Protein AF-A0A1X2A668-F1 (afdb_monomer_lite)

Secondary structure (DSSP, 8-state):
-HHHHHHHHHHHHHHHHSGGGGSSS-----PEEESSSEEEEE-TTSPPPP-SS---S-TTS-EEEEE-SSSS--EEESPPP--TTS------

Organism: NCBI:txid767916

Foldseek 3Di:
DVVVVVVVVVVVVVVVVVVVVPPPPPPDPQDWDCDPHTKTKDAANDDDDDFQDDDDDDRHGMWIWDAAPDPTRHIDTDFQCQDVPRPSHPDD

Sequence (92 aa):
MRNKVMRVVAGALLSGGVAVAGVGLSAGTAQAICDPICHHQWCPGQPLPNSGEPIGWDRSVCHDWYYAPAPGLHVIEGVPAPGPGGTGFPLP

pLDDT: mean 71.53, std 15.46, range [44.34, 92.31]

Structure (mmCIF, N/CA/C/O backbone):
data_AF-A0A1X2A668-F1
#
_entry.id   AF-A0A1X2A668-F1
#
loop_
_atom_site.group_PDB
_atom_site.id
_atom_site.type_symbol
_atom_site.label_atom_id
_atom_site.label_alt_id
_atom_site.label_comp_id
_atom_site.label_asym_id
_atom_site.label_entity_id
_atom_site.label_seq_id
_atom_site.pdbx_PDB_ins_code
_atom_site.Cartn_x
_atom_site.Cartn_y
_atom_site.Cartn_z
_atom_site.occupancy
_atom_site.B_iso_or_equiv
_atom_site.auth_seq_id
_atom_site.auth_comp_id
_atom_site.auth_asym_id
_atom_site.auth_atom_id
_atom_site.pdbx_PDB_model_num
ATOM 1 N N . MET A 1 1 ? -29.079 3.621 52.136 1.00 52.88 1 MET A N 1
ATOM 2 C CA . MET A 1 1 ? -28.336 4.358 51.079 1.00 52.88 1 MET A CA 1
ATOM 3 C C . MET A 1 1 ? -27.248 3.542 50.357 1.00 52.88 1 MET A C 1
ATOM 5 O O . MET A 1 1 ? -26.969 3.862 49.209 1.00 52.88 1 MET A O 1
ATOM 9 N N . ARG A 1 2 ? -26.694 2.458 50.936 1.00 57.94 2 ARG A N 1
ATOM 10 C CA . ARG A 1 2 ? -25.597 1.643 50.355 1.00 57.94 2 ARG A CA 1
ATOM 11 C C . ARG A 1 2 ? -25.867 1.076 48.941 1.00 57.94 2 ARG A C 1
ATOM 13 O O . ARG A 1 2 ? -24.996 1.130 48.082 1.00 57.94 2 ARG A O 1
ATOM 20 N N . ASN A 1 3 ? -27.093 0.624 48.657 1.00 60.69 3 ASN A N 1
ATOM 21 C CA . ASN A 1 3 ? -27.428 -0.027 47.376 1.00 60.69 3 ASN A CA 1
ATOM 22 C C . ASN A 1 3 ? -27.624 0.942 46.197 1.00 60.69 3 ASN A C 1
ATOM 24 O O . ASN A 1 3 ? -27.633 0.500 45.054 1.00 60.69 3 ASN A O 1
ATOM 28 N N . LYS A 1 4 ? -27.819 2.247 46.441 1.00 61.81 4 LYS A N 1
ATOM 29 C CA . LYS A 1 4 ? -27.948 3.233 45.350 1.00 61.81 4 LYS A CA 1
ATOM 30 C C . LYS A 1 4 ? -26.576 3.641 44.814 1.00 61.81 4 LYS A C 1
ATOM 32 O O . LYS A 1 4 ? -26.401 3.716 43.606 1.00 61.81 4 LYS A O 1
ATOM 37 N N . VAL A 1 5 ? -25.598 3.786 45.709 1.00 67.12 5 VAL A N 1
ATOM 38 C CA . VAL A 1 5 ? -24.203 4.100 45.363 1.00 67.12 5 VAL A CA 1
ATOM 39 C C . VAL A 1 5 ? -23.568 2.968 44.548 1.00 67.12 5 VAL A C 1
ATOM 41 O O . VAL A 1 5 ? -22.984 3.232 43.506 1.00 67.12 5 VAL A O 1
ATOM 44 N N . MET A 1 6 ? -23.784 1.704 44.936 1.00 63.94 6 MET A N 1
ATOM 45 C CA . MET A 1 6 ? -23.291 0.541 44.176 1.00 63.94 6 MET A CA 1
ATOM 46 C C . MET A 1 6 ? -23.836 0.464 42.742 1.00 63.94 6 MET A C 1
ATOM 48 O O . MET A 1 6 ? -23.130 0.019 41.846 1.00 63.94 6 MET A O 1
ATOM 52 N N . ARG A 1 7 ? -25.070 0.926 42.500 1.00 66.94 7 ARG A N 1
ATOM 53 C CA . ARG A 1 7 ? -25.662 0.948 41.151 1.00 66.94 7 ARG A CA 1
ATOM 54 C C . ARG A 1 7 ? -25.070 2.045 40.271 1.00 66.94 7 ARG A C 1
ATOM 56 O O . ARG A 1 7 ? -24.869 1.814 39.086 1.00 66.94 7 ARG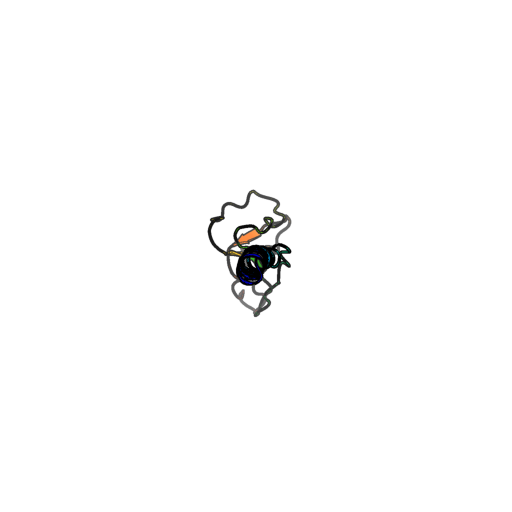 A O 1
ATOM 63 N N . VAL A 1 8 ? -24.768 3.208 40.849 1.00 71.50 8 VAL A N 1
ATOM 64 C CA . VAL A 1 8 ? -24.116 4.315 40.129 1.00 71.50 8 VAL A CA 1
ATOM 65 C C . VAL A 1 8 ? -22.672 3.954 39.784 1.00 71.50 8 VAL A C 1
ATOM 67 O O . VAL A 1 8 ? -22.249 4.166 38.653 1.00 71.50 8 VAL A O 1
ATOM 70 N N . VAL A 1 9 ? -21.942 3.336 40.716 1.00 68.56 9 VAL A N 1
ATOM 71 C CA . VAL A 1 9 ? -20.571 2.857 40.477 1.00 68.56 9 VAL A CA 1
ATOM 72 C C . VAL A 1 9 ? -20.550 1.741 39.428 1.00 68.56 9 VAL A C 1
ATOM 74 O O . VAL A 1 9 ? -19.741 1.795 38.508 1.00 68.56 9 VAL A O 1
ATOM 77 N N . ALA A 1 10 ? -21.476 0.779 39.497 1.00 64.00 10 ALA A N 1
ATOM 78 C CA . ALA A 1 10 ? -21.600 -0.266 38.479 1.00 64.00 10 ALA A CA 1
ATOM 79 C C . ALA A 1 10 ? -21.944 0.307 37.092 1.00 64.00 10 ALA A C 1
ATOM 81 O O . ALA A 1 10 ? -21.345 -0.101 36.102 1.00 64.00 10 ALA A O 1
ATOM 82 N N . GLY A 1 11 ? -22.852 1.287 37.016 1.00 61.22 11 GLY A N 1
ATOM 83 C CA . GLY A 1 11 ? -23.184 1.973 35.763 1.00 61.22 11 GLY A CA 1
ATOM 84 C C . GLY A 1 11 ? -22.006 2.759 35.179 1.00 61.22 11 GLY A C 1
ATOM 85 O O . GLY A 1 11 ? -21.769 2.702 33.977 1.00 61.22 11 GLY A O 1
ATOM 86 N N . ALA A 1 12 ? -21.224 3.435 36.024 1.00 60.53 12 ALA A N 1
ATOM 87 C CA . ALA A 1 12 ? -20.032 4.168 35.598 1.00 60.53 12 ALA A CA 1
ATOM 88 C C . ALA A 1 12 ? -18.908 3.237 35.104 1.00 60.53 12 ALA A C 1
ATOM 90 O O . ALA A 1 12 ? -18.260 3.542 34.105 1.00 60.53 12 ALA A O 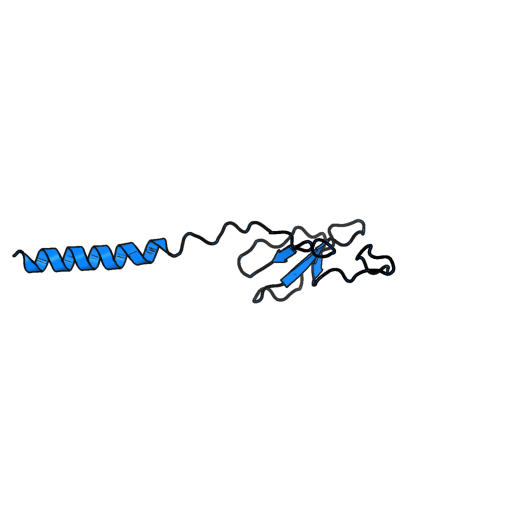1
ATOM 91 N N . LEU A 1 13 ? -18.708 2.084 35.753 1.00 59.59 13 LEU A N 1
ATOM 92 C CA . LEU A 1 13 ? -17.735 1.070 35.325 1.00 59.59 13 LEU A CA 1
ATOM 93 C C . LEU A 1 13 ? -18.128 0.423 33.987 1.00 59.59 13 LEU A C 1
ATOM 95 O O . LEU A 1 13 ? -17.269 0.222 33.131 1.00 59.59 13 LEU A O 1
ATOM 99 N N . LEU A 1 14 ? -19.420 0.147 33.781 1.00 58.88 14 LEU A N 1
ATOM 100 C CA . LEU A 1 14 ? -19.930 -0.414 32.525 1.00 58.88 14 LEU A CA 1
ATOM 101 C C . LEU A 1 14 ? -19.784 0.569 31.351 1.00 58.88 14 LEU A C 1
ATOM 103 O O . LEU A 1 14 ? -19.385 0.157 30.265 1.00 58.88 14 LEU A O 1
ATOM 107 N N . SER A 1 15 ? -20.025 1.865 31.571 1.00 55.84 15 SER A N 1
ATOM 108 C CA . SER A 1 15 ? -19.850 2.894 30.532 1.00 55.84 15 SER A CA 1
ATOM 109 C C . SER A 1 15 ? -18.384 3.282 30.288 1.00 55.84 15 SER A C 1
ATOM 111 O O . SER A 1 15 ? -18.048 3.717 29.190 1.00 55.84 15 SER A O 1
ATOM 113 N N . GLY A 1 16 ? -17.498 3.110 31.277 1.00 54.53 16 GLY A N 1
ATOM 114 C CA . GLY A 1 16 ? -16.057 3.351 31.129 1.00 54.53 16 GLY A CA 1
ATOM 115 C C . GLY A 1 16 ? -15.306 2.226 30.404 1.00 54.53 16 GLY A C 1
ATOM 116 O O . GLY A 1 16 ? -14.317 2.492 29.726 1.00 54.53 16 GLY A O 1
ATOM 117 N N . GLY A 1 17 ? -15.782 0.979 30.501 1.00 53.09 17 GLY A N 1
ATOM 118 C CA . GLY A 1 17 ? -15.122 -0.188 29.900 1.00 53.09 17 GLY A CA 1
ATOM 119 C C . GLY A 1 17 ? -15.263 -0.302 28.377 1.00 53.09 17 GLY A C 1
ATOM 120 O O . GLY A 1 17 ? -14.383 -0.852 27.722 1.00 53.09 17 GLY A O 1
ATOM 121 N N . VAL A 1 18 ? -16.333 0.243 27.789 1.00 53.88 18 VAL A N 1
ATOM 122 C CA . VAL A 1 18 ? -16.606 0.107 26.342 1.00 53.88 18 VAL A CA 1
ATOM 123 C C . VAL A 1 18 ? -15.809 1.111 25.495 1.00 53.88 18 VAL A C 1
ATOM 125 O O . VAL A 1 18 ? -15.525 0.846 24.330 1.00 53.88 18 VAL A O 1
ATOM 128 N N . ALA A 1 19 ? -15.368 2.233 26.070 1.00 52.75 19 ALA A N 1
ATOM 129 C CA . ALA A 1 19 ? -14.653 3.273 25.324 1.00 52.75 19 ALA A CA 1
ATOM 130 C C . ALA A 1 19 ? -13.193 2.911 24.977 1.00 52.75 19 ALA A C 1
ATOM 132 O O . ALA A 1 19 ? -12.613 3.506 24.072 1.00 52.75 19 ALA A O 1
ATOM 133 N N . VAL A 1 20 ? -12.591 1.929 25.658 1.00 51.47 20 VAL A N 1
ATOM 134 C CA . VAL A 1 20 ? -11.167 1.581 25.470 1.00 51.47 20 VAL A CA 1
ATOM 135 C C . VAL A 1 20 ? -10.961 0.512 24.386 1.00 51.47 20 VAL A C 1
ATOM 137 O O . VAL A 1 20 ? -9.855 0.354 23.880 1.00 51.47 20 VAL A O 1
ATOM 140 N N . ALA A 1 21 ? -12.019 -0.169 23.937 1.00 53.34 21 ALA A N 1
ATOM 141 C CA . ALA A 1 21 ? -11.911 -1.179 22.879 1.00 53.34 21 ALA A CA 1
ATOM 142 C C . ALA A 1 21 ? -11.790 -0.589 21.454 1.00 53.34 21 ALA A C 1
ATOM 144 O O . ALA A 1 21 ? -11.545 -1.331 20.508 1.00 53.34 21 ALA A O 1
ATOM 145 N N . GLY A 1 22 ? -11.946 0.731 21.285 1.00 51.59 22 GLY A N 1
ATOM 146 C CA . GLY A 1 22 ? -11.923 1.392 19.972 1.00 51.59 22 GLY A CA 1
ATOM 147 C C . GLY A 1 22 ? -10.607 2.080 19.588 1.00 51.59 22 GLY A C 1
ATOM 148 O O . GLY A 1 22 ? -10.496 2.565 18.467 1.00 51.59 22 GLY A O 1
ATOM 149 N N . VAL A 1 23 ? -9.610 2.144 20.479 1.00 54.19 23 VAL A N 1
ATOM 150 C CA . VAL A 1 23 ? -8.390 2.970 20.290 1.00 54.19 23 VAL A CA 1
ATOM 151 C C . VAL A 1 23 ? -7.150 2.105 20.007 1.00 54.19 23 VAL A C 1
ATOM 153 O O . VAL A 1 23 ? -6.053 2.397 20.468 1.00 54.19 23 VAL A O 1
ATOM 156 N N . GLY A 1 24 ? -7.319 0.995 19.281 1.00 52.06 24 GLY A N 1
ATOM 157 C CA . GLY A 1 24 ? -6.254 -0.003 19.093 1.00 52.06 24 GLY A CA 1
ATOM 158 C C . GLY A 1 24 ? -5.876 -0.366 17.656 1.00 52.06 24 GLY A C 1
ATOM 159 O O . GLY A 1 24 ? -4.993 -1.198 17.493 1.00 52.06 24 GLY A O 1
ATOM 160 N N . LEU A 1 25 ? -6.517 0.194 16.619 1.00 52.75 25 LEU A N 1
ATOM 161 C CA . LEU A 1 25 ? -6.353 -0.304 15.236 1.00 52.75 25 LEU A CA 1
ATOM 162 C C . LEU A 1 25 ? -5.947 0.738 14.181 1.00 52.75 25 LEU A C 1
ATOM 164 O O . LEU A 1 25 ? -5.767 0.374 13.025 1.00 52.75 25 LEU A O 1
ATOM 168 N N . SER A 1 26 ? -5.749 2.012 14.524 1.00 50.06 26 SER A N 1
ATOM 169 C CA . SER A 1 26 ? -5.431 3.044 13.521 1.00 50.06 26 SER A CA 1
ATOM 170 C C . SER A 1 26 ? -3.984 3.536 13.600 1.00 50.06 26 SER A C 1
ATOM 172 O O . SER A 1 26 ? -3.717 4.730 13.698 1.00 50.06 26 SER A O 1
ATOM 174 N N . ALA A 1 27 ? -3.031 2.614 13.555 1.00 51.53 27 ALA A N 1
ATOM 175 C CA . ALA A 1 27 ? -1.679 2.909 13.100 1.00 51.53 27 ALA A CA 1
ATOM 176 C C . ALA A 1 27 ? -1.336 1.819 12.089 1.00 51.53 27 ALA A C 1
ATOM 178 O O . ALA A 1 27 ? -0.784 0.779 12.438 1.00 51.53 27 ALA A O 1
ATOM 179 N N . GLY A 1 28 ? -1.789 2.023 10.848 1.00 50.41 28 GLY A N 1
ATOM 180 C CA . GLY A 1 28 ? -1.551 1.116 9.735 1.00 50.41 28 GLY A CA 1
ATOM 181 C C . GLY A 1 28 ? -0.057 0.993 9.478 1.00 50.41 28 GLY A C 1
ATOM 182 O O . GLY A 1 28 ? 0.512 1.760 8.708 1.00 50.41 28 GLY A O 1
ATOM 183 N N . THR A 1 29 ? 0.582 0.024 10.123 1.00 48.47 29 THR A N 1
ATOM 184 C CA . THR A 1 29 ? 1.836 -0.511 9.620 1.00 48.47 29 THR A CA 1
ATOM 185 C C . THR A 1 29 ? 1.471 -1.203 8.312 1.00 48.47 29 THR A C 1
ATOM 187 O O . THR A 1 29 ? 0.718 -2.173 8.300 1.00 48.47 29 THR A O 1
ATOM 190 N N . ALA A 1 30 ? 1.915 -0.650 7.184 1.00 58.47 30 ALA A N 1
ATOM 191 C CA . ALA A 1 30 ? 1.863 -1.369 5.921 1.00 58.47 30 ALA A CA 1
ATOM 192 C C . ALA A 1 30 ? 2.798 -2.574 6.077 1.00 58.47 30 ALA A C 1
ATOM 194 O O . ALA A 1 30 ? 4.015 -2.446 5.965 1.00 58.47 30 ALA A O 1
ATOM 195 N N . GLN A 1 31 ? 2.250 -3.716 6.487 1.00 65.06 31 GLN A N 1
ATOM 196 C CA . GLN A 1 31 ? 3.007 -4.956 6.557 1.00 65.06 31 GLN A CA 1
ATOM 197 C C . GLN A 1 31 ? 3.215 -5.433 5.120 1.00 65.06 31 GLN A C 1
ATOM 199 O O . GLN A 1 31 ? 2.250 -5.624 4.380 1.00 65.06 31 GLN A O 1
ATOM 204 N N . ALA A 1 32 ? 4.480 -5.561 4.722 1.00 68.75 32 ALA A N 1
ATOM 205 C CA . ALA A 1 32 ? 4.842 -6.192 3.465 1.00 68.75 32 ALA A CA 1
ATOM 206 C C . ALA A 1 32 ? 4.747 -7.713 3.637 1.00 68.75 32 ALA A C 1
ATOM 208 O O . ALA A 1 32 ? 5.361 -8.281 4.543 1.00 68.75 32 ALA A O 1
ATOM 209 N N . ILE A 1 33 ? 3.972 -8.362 2.778 1.00 78.56 33 ILE A N 1
ATOM 210 C CA . ILE A 1 33 ? 3.837 -9.812 2.683 1.00 78.56 33 ILE A CA 1
ATOM 211 C C . ILE A 1 33 ? 4.799 -10.260 1.582 1.00 78.56 33 ILE A C 1
ATOM 213 O O . ILE A 1 33 ? 4.659 -9.853 0.433 1.00 78.56 33 ILE A O 1
ATOM 217 N N . CYS A 1 34 ? 5.804 -11.065 1.923 1.00 75.06 34 CYS A N 1
ATOM 218 C CA . CYS A 1 34 ? 6.824 -11.518 0.976 1.00 75.06 34 CYS A CA 1
ATOM 219 C C . CYS A 1 34 ? 6.743 -13.035 0.797 1.00 75.06 34 CYS A C 1
ATOM 221 O O . CYS A 1 34 ? 7.358 -13.778 1.557 1.00 75.06 34 CYS A O 1
ATOM 223 N N . ASP A 1 35 ? 5.991 -13.478 -0.212 1.00 65.75 35 ASP A N 1
ATOM 224 C CA . ASP A 1 35 ? 5.899 -14.886 -0.608 1.00 65.75 35 ASP A CA 1
ATOM 225 C C . ASP A 1 35 ? 5.515 -14.995 -2.094 1.00 65.75 35 ASP A C 1
ATOM 227 O O . ASP A 1 35 ? 4.405 -14.613 -2.462 1.00 65.75 35 ASP A O 1
ATOM 231 N N . PRO A 1 36 ? 6.392 -15.465 -3.000 1.00 70.12 36 PRO A N 1
ATOM 232 C CA . PRO A 1 36 ? 7.851 -15.298 -3.058 1.00 70.12 36 PRO A CA 1
ATOM 233 C C . PRO A 1 36 ? 8.303 -13.859 -3.399 1.00 70.12 36 PRO A C 1
ATOM 235 O O . PRO A 1 36 ? 9.501 -13.578 -3.374 1.00 70.12 36 PRO A O 1
ATOM 238 N N . ILE A 1 37 ? 7.378 -12.941 -3.717 1.00 72.12 37 ILE A N 1
ATOM 239 C CA . ILE A 1 37 ? 7.664 -11.519 -3.996 1.00 72.12 37 ILE A CA 1
ATOM 240 C C . ILE A 1 37 ? 6.876 -10.636 -3.041 1.00 72.12 37 ILE A C 1
ATOM 242 O O . ILE A 1 37 ? 5.716 -10.905 -2.728 1.00 72.12 37 ILE A O 1
ATOM 246 N N . CYS A 1 38 ? 7.528 -9.572 -2.576 1.00 78.38 38 CYS A N 1
ATOM 247 C CA . CYS A 1 38 ? 6.938 -8.634 -1.638 1.00 78.38 38 CYS A CA 1
ATOM 248 C C . CYS A 1 38 ? 5.798 -7.829 -2.273 1.00 78.38 38 CYS A C 1
ATOM 250 O O . CYS A 1 38 ? 5.990 -7.104 -3.250 1.00 78.38 38 CYS A O 1
ATOM 252 N N . HIS A 1 39 ? 4.631 -7.925 -1.656 1.00 85.19 39 HIS A N 1
ATOM 253 C CA . HIS A 1 39 ? 3.457 -7.093 -1.875 1.00 85.19 39 HIS A CA 1
ATOM 254 C C . HIS A 1 39 ? 2.996 -6.519 -0.531 1.00 85.19 39 HIS A C 1
ATOM 256 O O . HIS A 1 39 ? 3.533 -6.847 0.524 1.00 85.19 39 HIS A O 1
ATOM 262 N N . HIS A 1 40 ? 2.038 -5.610 -0.560 1.00 86.81 40 HIS A N 1
ATOM 263 C CA . HIS A 1 40 ? 1.460 -4.972 0.613 1.00 86.81 40 HIS A CA 1
ATOM 264 C C . HIS A 1 40 ? -0.051 -5.129 0.560 1.00 86.81 40 HIS A C 1
ATOM 266 O O . HIS A 1 40 ? -0.622 -5.216 -0.521 1.00 86.81 40 HIS A O 1
ATOM 272 N N . GLN A 1 41 ? -0.698 -5.063 1.717 1.00 89.00 41 GLN A N 1
ATOM 273 C CA . GLN A 1 41 ? -2.150 -4.996 1.791 1.00 89.00 41 GLN A CA 1
ATOM 274 C C . GLN A 1 41 ? -2.590 -3.589 2.204 1.00 89.00 41 GLN A C 1
ATOM 276 O O . GLN A 1 41 ? -2.045 -2.996 3.140 1.00 89.00 41 GLN A O 1
ATOM 281 N N . TRP A 1 42 ? -3.582 -3.053 1.503 1.00 90.50 42 TRP A N 1
ATOM 282 C CA . TRP A 1 42 ? -4.296 -1.831 1.853 1.00 90.50 42 TRP A CA 1
ATOM 283 C C . TRP A 1 42 ? -5.748 -2.175 2.192 1.00 90.50 42 TRP A C 1
ATOM 285 O O . TRP A 1 42 ? -6.378 -2.953 1.488 1.00 90.50 42 TRP A O 1
ATOM 295 N N . CYS A 1 43 ? -6.292 -1.595 3.256 1.00 91.19 43 CYS A N 1
ATOM 296 C CA . CYS A 1 43 ? -7.669 -1.778 3.704 1.00 91.19 43 CYS A CA 1
ATOM 297 C C . CYS A 1 43 ? -8.369 -0.429 3.938 1.00 91.19 43 CYS A C 1
ATOM 299 O O . CYS A 1 43 ? -7.701 0.593 4.150 1.00 91.19 43 CYS A O 1
ATOM 301 N N . PRO A 1 44 ? -9.715 -0.410 3.993 1.00 91.25 44 PRO A N 1
AT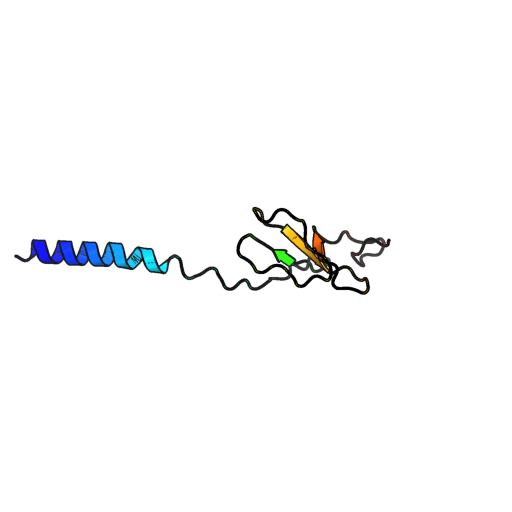OM 302 C CA . PRO A 1 44 ? -10.474 0.804 4.261 1.00 91.25 44 PRO A CA 1
ATOM 303 C C . PRO A 1 44 ? -10.036 1.480 5.564 1.00 91.25 44 PRO A C 1
ATOM 305 O O . PRO A 1 44 ? -9.916 0.846 6.611 1.00 91.25 44 PRO A O 1
ATOM 308 N N . GLY A 1 45 ? -9.791 2.789 5.494 1.00 87.50 45 GLY A N 1
ATOM 309 C CA . GLY A 1 45 ? -9.290 3.584 6.618 1.00 87.50 45 GLY A CA 1
ATOM 310 C C . GLY A 1 45 ? -7.763 3.687 6.702 1.00 87.50 45 GLY A C 1
ATOM 311 O O . GLY A 1 45 ? -7.265 4.497 7.484 1.00 87.50 45 GLY A O 1
ATOM 312 N N . GLN A 1 46 ? -7.011 2.943 5.885 1.00 87.00 46 GLN A N 1
ATOM 313 C CA . GLN A 1 46 ? -5.571 3.156 5.732 1.00 87.00 46 GLN A CA 1
ATOM 314 C C . GLN A 1 46 ? -5.278 4.278 4.722 1.00 87.00 46 GLN A C 1
ATOM 316 O O . GLN A 1 46 ? -6.023 4.453 3.751 1.00 87.00 46 GLN A O 1
ATOM 321 N N . PRO A 1 47 ? -4.179 5.035 4.901 1.00 88.88 47 PRO A N 1
ATOM 322 C CA . PRO A 1 47 ? -3.733 5.979 3.885 1.00 88.88 47 PRO A CA 1
ATOM 323 C C . PRO A 1 47 ? -3.430 5.236 2.581 1.00 88.88 47 PRO A C 1
ATOM 325 O O . PRO A 1 47 ? -2.861 4.144 2.596 1.00 88.88 47 PRO A O 1
ATOM 328 N N . LEU A 1 48 ? -3.830 5.826 1.455 1.00 89.00 48 LEU A N 1
ATOM 329 C CA . LEU A 1 48 ? -3.492 5.290 0.139 1.00 89.00 48 LEU A CA 1
ATOM 330 C C . LEU A 1 48 ? -1.970 5.325 -0.072 1.00 89.00 48 LEU A C 1
ATOM 332 O O . LEU A 1 48 ? -1.311 6.253 0.411 1.00 89.00 48 LEU A O 1
ATOM 336 N N . PRO A 1 49 ? -1.404 4.347 -0.796 1.00 88.38 49 PRO A N 1
ATOM 337 C CA . PRO A 1 49 ? 0.013 4.354 -1.108 1.00 88.38 49 PRO A CA 1
ATOM 338 C C . PRO A 1 49 ? 0.381 5.537 -2.004 1.00 88.38 49 PRO A C 1
ATOM 340 O O . PRO A 1 49 ? -0.428 6.045 -2.786 1.00 88.38 49 PRO A O 1
ATOM 343 N N . ASN A 1 50 ? 1.631 5.978 -1.877 1.00 89.44 50 ASN A N 1
ATOM 344 C CA . ASN A 1 50 ? 2.152 7.042 -2.716 1.00 89.4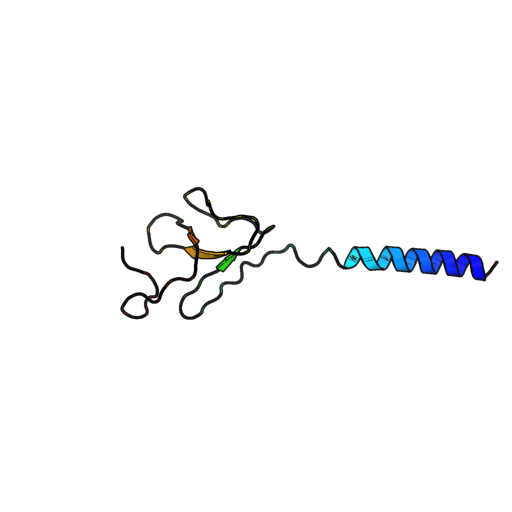4 50 ASN A CA 1
ATOM 345 C C . ASN A 1 50 ? 2.222 6.545 -4.161 1.00 89.44 50 ASN A C 1
ATOM 347 O O . ASN A 1 50 ? 2.900 5.562 -4.445 1.00 89.44 50 ASN A O 1
ATOM 351 N N . SER A 1 51 ? 1.517 7.216 -5.061 1.00 89.44 51 SER A N 1
ATOM 352 C CA . SER A 1 51 ? 1.380 6.806 -6.453 1.00 89.44 51 SER A CA 1
ATOM 353 C C . SER A 1 51 ? 1.593 7.999 -7.376 1.00 89.44 51 SER A C 1
ATOM 355 O O . SER A 1 51 ? 1.238 9.130 -7.049 1.00 89.44 51 SER A O 1
ATOM 357 N N . GLY A 1 52 ? 2.201 7.742 -8.532 1.00 88.25 52 GLY A N 1
ATOM 358 C CA . GLY A 1 52 ? 2.361 8.739 -9.592 1.00 88.25 52 GLY A CA 1
ATOM 359 C C . GLY A 1 52 ? 1.077 8.994 -10.387 1.00 88.25 52 GLY A C 1
ATOM 360 O O . GLY A 1 52 ? 1.026 9.953 -11.146 1.00 88.25 52 GLY A O 1
ATOM 361 N N . GLU A 1 53 ? 0.060 8.149 -10.206 1.00 88.25 53 GLU A N 1
ATOM 362 C CA . GLU A 1 53 ? -1.226 8.173 -10.905 1.00 88.25 53 GLU A CA 1
ATOM 363 C C . GLU A 1 53 ? -2.360 7.899 -9.898 1.00 88.25 53 GLU A C 1
ATOM 365 O O . GLU A 1 53 ? -2.164 7.087 -8.989 1.00 88.25 53 GLU A O 1
ATOM 370 N N . PRO A 1 54 ? -3.543 8.533 -10.029 1.00 89.56 54 PRO A N 1
ATOM 371 C CA . PRO A 1 54 ? -4.723 8.212 -9.236 1.00 89.56 54 PRO A CA 1
ATOM 372 C C . PRO A 1 54 ? -5.018 6.710 -9.113 1.00 89.56 54 PRO A C 1
ATOM 374 O O . PRO A 1 54 ? -5.225 6.003 -10.096 1.00 89.56 54 PRO A O 1
ATOM 377 N N . ILE A 1 55 ? -5.138 6.229 -7.875 1.00 90.62 55 ILE A N 1
ATOM 378 C CA . ILE A 1 55 ? -5.475 4.827 -7.613 1.00 90.62 55 ILE A CA 1
ATOM 379 C C . ILE A 1 55 ? -6.994 4.636 -7.693 1.00 90.62 55 ILE A C 1
ATOM 381 O O . ILE A 1 55 ? -7.730 5.216 -6.889 1.00 90.62 55 ILE A O 1
ATOM 385 N N . GLY A 1 56 ? -7.453 3.823 -8.647 1.00 89.06 56 GLY A N 1
ATOM 386 C CA . GLY A 1 56 ? -8.872 3.627 -8.982 1.00 89.06 56 GLY A CA 1
ATOM 387 C C . GLY A 1 56 ? -9.572 2.403 -8.374 1.00 89.06 56 GLY A C 1
ATOM 388 O O . GLY A 1 56 ? -10.740 2.191 -8.679 1.00 89.06 56 GLY A O 1
ATOM 389 N N . TRP A 1 57 ? -8.892 1.608 -7.545 1.00 90.31 57 TRP A N 1
ATOM 390 C CA . TRP A 1 57 ? -9.451 0.411 -6.893 1.00 90.31 57 TRP A CA 1
ATOM 391 C C . TRP A 1 57 ? -10.608 0.700 -5.912 1.00 90.31 57 TRP A C 1
ATOM 393 O O . TRP A 1 57 ? -10.834 1.846 -5.497 1.00 90.31 57 TRP A O 1
ATOM 403 N N . ASP A 1 58 ? -11.347 -0.345 -5.532 1.00 90.50 58 ASP A N 1
ATOM 404 C CA . ASP A 1 58 ? -12.513 -0.234 -4.655 1.00 90.50 58 ASP A CA 1
ATOM 405 C C . ASP A 1 58 ? -12.121 0.031 -3.190 1.00 90.50 58 ASP A C 1
ATOM 407 O O . ASP A 1 58 ? -11.664 -0.821 -2.440 1.00 90.50 58 ASP A O 1
ATOM 411 N N . ARG A 1 59 ? -12.366 1.247 -2.704 1.00 90.06 59 ARG A N 1
ATOM 412 C CA . ARG A 1 59 ? -11.920 1.639 -1.355 1.00 90.06 59 ARG A CA 1
ATOM 413 C C . ARG A 1 59 ? -12.783 1.086 -0.209 1.00 90.06 59 ARG A C 1
ATOM 415 O O . ARG A 1 59 ? -12.631 1.551 0.923 1.00 90.06 59 ARG A O 1
ATOM 422 N N . SER A 1 60 ? -13.704 0.160 -0.490 1.00 92.31 60 SER A N 1
ATOM 423 C CA . SER A 1 60 ? -14.593 -0.458 0.502 1.00 92.31 60 SER A CA 1
ATOM 424 C C . SER A 1 60 ? -14.140 -1.852 0.943 1.00 92.31 60 SER A C 1
ATOM 426 O O . SER A 1 60 ? -14.626 -2.351 1.960 1.00 92.31 60 SER A O 1
ATOM 428 N N . VAL A 1 61 ? -13.161 -2.441 0.251 1.00 89.38 61 VAL A N 1
ATOM 429 C CA . VAL A 1 61 ? -12.573 -3.745 0.577 1.00 89.38 61 VAL A CA 1
ATOM 430 C C . VAL A 1 61 ? -11.054 -3.655 0.717 1.00 89.38 61 VAL A C 1
ATOM 432 O O . VAL A 1 61 ? -10.437 -2.638 0.406 1.00 89.38 61 VAL A O 1
ATOM 435 N N . CYS A 1 62 ? -10.448 -4.707 1.265 1.00 89.94 62 CYS A N 1
ATOM 436 C CA . CYS A 1 62 ? -8.996 -4.816 1.312 1.00 89.94 62 CYS A CA 1
ATOM 437 C C . CYS A 1 62 ? -8.453 -5.272 -0.045 1.00 89.94 62 CYS A C 1
ATOM 439 O O . CYS A 1 62 ? -9.033 -6.151 -0.678 1.00 89.94 62 CYS A O 1
ATOM 441 N N . HIS A 1 63 ? -7.317 -4.708 -0.437 1.00 89.94 63 HIS A N 1
ATOM 442 C CA . HIS A 1 63 ? -6.621 -4.992 -1.678 1.00 89.94 63 HIS A CA 1
ATOM 443 C C . HIS A 1 63 ? -5.141 -5.263 -1.422 1.00 89.94 63 HIS A C 1
ATOM 445 O O . HIS A 1 63 ? -4.464 -4.485 -0.742 1.00 89.94 63 HIS A O 1
ATOM 451 N N . ASP A 1 64 ? -4.627 -6.326 -2.026 1.00 89.81 64 ASP A N 1
ATOM 452 C CA . ASP A 1 64 ? -3.191 -6.521 -2.191 1.00 89.81 64 ASP A CA 1
ATOM 453 C C . ASP A 1 64 ? -2.666 -5.612 -3.305 1.00 89.81 64 ASP A C 1
ATOM 455 O O . ASP A 1 64 ? -3.373 -5.322 -4.271 1.00 89.81 64 ASP A O 1
ATOM 459 N N . TRP A 1 65 ? -1.437 -5.125 -3.170 1.00 88.44 65 TRP A N 1
ATOM 460 C CA . TRP A 1 65 ? -0.784 -4.296 -4.176 1.00 88.44 65 TRP A CA 1
ATOM 461 C C . TRP A 1 65 ? 0.737 -4.358 -4.102 1.00 88.44 65 TRP A C 1
ATOM 463 O O . TRP A 1 65 ? 1.337 -4.694 -3.080 1.00 88.44 65 TRP A O 1
ATOM 473 N N . TYR A 1 66 ? 1.385 -3.951 -5.186 1.00 86.81 66 TYR A N 1
ATOM 474 C CA . TYR A 1 66 ? 2.836 -3.829 -5.261 1.00 86.81 66 TYR A CA 1
ATOM 475 C C . TYR A 1 66 ? 3.255 -2.639 -6.130 1.00 86.81 66 TYR A C 1
ATOM 477 O O . TYR A 1 66 ? 2.469 -2.104 -6.915 1.00 86.81 66 TYR A O 1
ATOM 485 N N . TYR A 1 67 ? 4.510 -2.211 -5.975 1.00 86.38 67 TYR A N 1
ATOM 486 C CA . TYR A 1 67 ? 5.106 -1.211 -6.858 1.00 86.38 67 TYR A CA 1
ATOM 487 C C . TYR A 1 67 ? 5.637 -1.881 -8.123 1.00 86.38 67 TYR A C 1
ATOM 489 O O . TYR A 1 67 ? 6.411 -2.838 -8.044 1.00 86.38 67 TYR A O 1
ATOM 497 N N . ALA A 1 68 ? 5.252 -1.364 -9.289 1.00 81.31 68 ALA A N 1
ATOM 498 C CA . ALA A 1 68 ? 5.803 -1.831 -10.553 1.00 81.31 68 ALA A CA 1
ATOM 499 C C . ALA A 1 68 ? 7.309 -1.508 -10.633 1.00 81.31 68 ALA A C 1
ATOM 501 O O . ALA A 1 68 ? 7.720 -0.429 -10.205 1.00 81.31 68 ALA A O 1
ATOM 502 N N . PRO A 1 69 ? 8.136 -2.367 -11.252 1.00 73.75 69 PRO A N 1
ATOM 503 C CA . PRO A 1 69 ? 9.572 -2.119 -11.427 1.00 73.75 69 PRO A CA 1
ATOM 504 C C . PRO A 1 69 ? 9.903 -1.042 -12.488 1.00 73.75 69 PRO A C 1
ATOM 506 O O . PRO A 1 69 ? 11.046 -0.932 -12.926 1.00 73.75 69 PRO A O 1
ATOM 509 N N . ALA A 1 70 ? 8.917 -0.259 -12.932 1.00 71.06 70 ALA A N 1
ATOM 510 C CA . ALA A 1 70 ? 9.055 0.779 -13.950 1.00 71.06 70 ALA A CA 1
ATOM 511 C C . ALA A 1 70 ? 9.403 2.147 -13.324 1.00 71.06 70 ALA A C 1
ATOM 513 O O . ALA A 1 70 ? 9.124 2.375 -12.146 1.00 71.06 70 ALA A O 1
ATOM 514 N N . PRO A 1 71 ? 9.997 3.089 -14.082 1.00 73.19 71 PRO A N 1
ATOM 515 C CA . PRO A 1 71 ? 10.135 4.467 -13.624 1.00 73.19 71 PRO A CA 1
ATOM 516 C C . PRO A 1 71 ? 8.753 5.086 -13.385 1.00 73.19 71 PRO A C 1
ATOM 518 O O . PRO A 1 71 ? 7.871 4.973 -14.227 1.00 73.19 71 PRO A O 1
ATOM 521 N N . GLY A 1 72 ? 8.596 5.768 -12.251 1.00 72.81 72 GLY A N 1
ATOM 522 C CA . GLY A 1 72 ? 7.303 6.263 -11.782 1.00 72.81 72 GLY A CA 1
ATOM 523 C C . GLY A 1 72 ? 6.751 5.376 -10.669 1.00 72.81 72 GLY A C 1
ATOM 524 O O . GLY A 1 72 ? 6.887 4.158 -10.697 1.00 72.81 72 GLY A O 1
ATOM 525 N N . LEU A 1 73 ? 6.166 5.987 -9.638 1.00 84.94 73 LEU A N 1
ATOM 526 C CA . LEU A 1 73 ? 5.576 5.269 -8.503 1.00 84.94 73 LEU A CA 1
ATOM 527 C C . LEU A 1 73 ? 4.254 4.614 -8.925 1.00 84.94 73 LEU A C 1
ATOM 529 O O . LEU A 1 73 ? 3.172 5.063 -8.555 1.00 84.94 73 LEU A O 1
ATOM 533 N N . HIS A 1 74 ? 4.333 3.588 -9.764 1.00 87.12 74 HIS A N 1
ATOM 534 C CA . HIS A 1 74 ? 3.171 2.870 -10.264 1.00 87.12 74 HIS A CA 1
ATOM 535 C C . HIS A 1 74 ? 2.741 1.815 -9.250 1.00 87.12 74 HIS A C 1
ATOM 537 O O . HIS A 1 74 ? 3.510 0.916 -8.915 1.00 87.12 74 HIS A O 1
ATOM 543 N N . VAL A 1 75 ? 1.507 1.942 -8.772 1.00 89.56 75 VAL A N 1
ATOM 544 C CA . VAL A 1 75 ? 0.864 0.995 -7.859 1.00 89.56 75 VAL A CA 1
ATOM 545 C C . VAL A 1 75 ? -0.032 0.084 -8.686 1.00 89.56 75 VAL A C 1
ATOM 547 O O . VAL A 1 75 ? -0.915 0.569 -9.392 1.00 89.56 75 VAL A O 1
ATOM 550 N N . ILE A 1 76 ? 0.212 -1.222 -8.609 1.00 87.06 76 ILE A N 1
ATOM 551 C CA . ILE A 1 76 ? -0.578 -2.246 -9.294 1.00 87.06 76 ILE A CA 1
ATOM 552 C C . ILE A 1 76 ? -1.318 -3.062 -8.237 1.00 87.06 76 ILE A C 1
ATOM 554 O O . ILE A 1 76 ? -0.715 -3.498 -7.257 1.00 87.06 76 ILE A O 1
ATOM 558 N N . GLU A 1 77 ? -2.620 -3.252 -8.441 1.00 88.62 77 GLU A N 1
ATOM 559 C CA . GLU A 1 77 ? -3.454 -4.118 -7.608 1.00 88.62 77 GLU A CA 1
ATOM 560 C C . GLU A 1 77 ? -3.143 -5.600 -7.873 1.00 88.62 77 GLU A C 1
ATOM 562 O O . GLU A 1 77 ? -2.987 -6.027 -9.019 1.00 88.62 77 GLU A O 1
ATOM 567 N N . GLY A 1 78 ? -3.093 -6.384 -6.800 1.00 85.75 78 GLY A N 1
ATOM 568 C CA . GLY A 1 78 ? -2.893 -7.825 -6.792 1.00 85.75 78 GLY A CA 1
ATOM 569 C C . GLY A 1 78 ? -1.550 -8.255 -6.209 1.00 85.75 78 GLY A C 1
ATOM 570 O O . GLY A 1 78 ? -0.758 -7.457 -5.705 1.00 85.75 78 GLY A O 1
ATOM 571 N N . VAL A 1 79 ? -1.301 -9.560 -6.301 1.00 80.88 79 VAL A N 1
ATOM 572 C CA . VAL A 1 79 ? -0.005 -10.159 -5.983 1.00 80.88 79 VAL A CA 1
ATOM 573 C C . VAL A 1 79 ? 0.852 -10.248 -7.251 1.00 80.88 79 VAL A C 1
ATOM 575 O O . VAL A 1 79 ? 0.343 -10.639 -8.306 1.00 80.88 79 VAL A O 1
ATOM 578 N N . PRO A 1 80 ? 2.149 -9.909 -7.180 1.00 74.00 80 PRO A N 1
ATOM 579 C CA . PRO A 1 80 ? 3.059 -10.072 -8.301 1.00 74.00 80 PRO A CA 1
ATOM 580 C C . PRO A 1 80 ? 3.108 -11.543 -8.732 1.00 74.00 80 PRO A C 1
ATOM 582 O O . PRO A 1 80 ? 3.483 -12.423 -7.955 1.00 74.00 80 PRO A O 1
ATOM 585 N N . ALA A 1 81 ? 2.728 -11.826 -9.979 1.00 67.31 81 ALA A N 1
ATOM 586 C CA . ALA A 1 81 ? 2.865 -13.167 -10.531 1.00 67.31 81 ALA A CA 1
ATOM 587 C C . ALA A 1 81 ? 4.358 -13.514 -10.681 1.00 67.31 81 ALA A C 1
ATOM 589 O O . ALA A 1 81 ? 5.108 -12.675 -11.188 1.00 67.31 81 ALA A O 1
ATOM 590 N N . PRO A 1 82 ? 4.798 -14.740 -10.325 1.00 62.84 82 PRO A N 1
ATOM 591 C CA . PRO A 1 82 ? 6.111 -15.264 -10.686 1.00 62.84 82 PRO A CA 1
ATOM 592 C C . PRO A 1 82 ? 6.367 -15.061 -12.186 1.00 62.84 82 PRO A C 1
ATOM 594 O O . PRO A 1 82 ? 5.805 -15.770 -13.018 1.00 62.84 82 PRO A O 1
ATOM 597 N N . GLY A 1 83 ? 7.193 -14.076 -12.549 1.00 58.66 83 GLY A N 1
ATOM 598 C CA . GLY A 1 83 ? 7.648 -13.905 -13.920 1.00 58.66 83 GLY A CA 1
ATOM 599 C C . GLY A 1 83 ? 8.388 -15.166 -14.382 1.00 58.66 83 GLY A C 1
ATOM 600 O O . GLY A 1 83 ? 8.885 -15.930 -13.539 1.00 58.66 83 GLY A O 1
ATOM 601 N N . PRO A 1 84 ? 8.502 -15.408 -15.699 1.00 46.97 84 PRO A N 1
ATOM 602 C CA . PRO A 1 84 ? 9.342 -16.483 -16.212 1.00 46.97 84 PRO A CA 1
ATOM 603 C C . PRO A 1 84 ? 10.764 -16.309 -15.655 1.00 46.97 84 PRO A C 1
ATOM 605 O O . PRO A 1 84 ? 11.440 -15.335 -15.970 1.00 46.97 84 PRO A O 1
ATOM 608 N N . GLY A 1 85 ? 11.197 -17.217 -14.773 1.00 54.69 85 GLY A N 1
ATOM 609 C CA . GLY A 1 85 ? 12.497 -17.135 -14.091 1.00 54.69 85 GLY A CA 1
ATOM 610 C C . GLY A 1 85 ? 12.465 -16.781 -12.598 1.00 54.69 85 G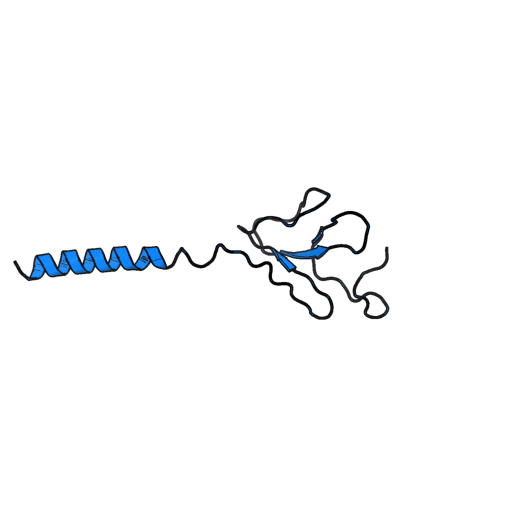LY A C 1
ATOM 611 O O . GLY A 1 85 ? 13.529 -16.594 -12.016 1.00 54.69 85 GLY A O 1
ATOM 612 N N . GLY A 1 86 ? 11.295 -16.703 -11.952 1.00 53.41 86 GLY A N 1
ATOM 613 C CA . GLY A 1 86 ? 11.204 -16.522 -10.491 1.00 53.41 86 GLY A CA 1
ATOM 614 C C . GLY A 1 86 ? 11.485 -15.097 -10.004 1.00 53.41 86 GLY A C 1
ATOM 615 O O . GLY A 1 86 ? 11.556 -14.859 -8.805 1.00 53.41 86 GLY A O 1
ATOM 616 N N . THR A 1 87 ? 11.599 -14.137 -10.924 1.00 56.38 87 THR A N 1
ATOM 617 C CA . THR A 1 87 ? 11.777 -12.708 -10.624 1.00 56.38 87 THR A CA 1
ATOM 618 C C . THR A 1 87 ? 10.469 -12.000 -10.286 1.00 56.38 87 THR A C 1
ATOM 620 O O . THR A 1 87 ? 10.502 -10.816 -9.984 1.00 56.38 87 THR A O 1
ATOM 623 N N . GLY A 1 88 ? 9.335 -12.713 -10.333 1.00 52.56 88 GLY A N 1
ATOM 624 C CA . GLY A 1 88 ? 8.005 -12.262 -9.906 1.00 52.56 88 GLY A CA 1
ATOM 625 C C . GLY A 1 88 ? 7.521 -10.913 -10.390 1.00 52.56 88 GLY A C 1
ATOM 626 O O . GLY A 1 88 ? 6.708 -10.273 -9.735 1.00 52.56 88 GLY A O 1
ATOM 627 N N . PHE A 1 89 ? 7.964 -10.529 -11.576 1.00 56.69 89 PHE A N 1
ATOM 628 C CA . PHE A 1 89 ? 7.355 -9.443 -12.310 1.00 56.69 89 PHE A CA 1
ATOM 629 C C . PHE A 1 89 ? 6.969 -9.966 -13.694 1.00 56.69 89 PHE A C 1
ATOM 631 O O . PHE A 1 89 ? 7.827 -10.531 -14.382 1.00 56.69 89 PHE A O 1
ATOM 638 N N . PRO A 1 90 ? 5.701 -9.821 -14.122 1.00 48.03 90 PRO A N 1
ATOM 639 C CA . PRO A 1 90 ? 5.366 -10.007 -15.523 1.00 48.03 90 PRO A CA 1
ATOM 640 C C . PRO A 1 90 ? 6.138 -8.956 -16.333 1.00 48.03 90 PRO A C 1
ATOM 642 O O . PRO A 1 90 ? 6.071 -7.761 -16.042 1.00 48.03 90 PRO A O 1
ATOM 645 N N . LEU A 1 91 ? 6.938 -9.418 -17.297 1.00 44.34 91 LEU A N 1
ATOM 646 C CA . LEU A 1 91 ? 7.544 -8.549 -18.306 1.00 44.34 91 LEU A CA 1
ATOM 647 C C . LEU A 1 91 ? 6.418 -7.900 -19.141 1.00 44.34 91 LEU A C 1
ATOM 649 O O . LEU A 1 91 ? 5.364 -8.527 -19.276 1.00 44.34 91 LEU A O 1
ATOM 653 N N . PRO A 1 92 ? 6.619 -6.671 -19.653 1.00 52.19 92 PRO A N 1
ATOM 654 C CA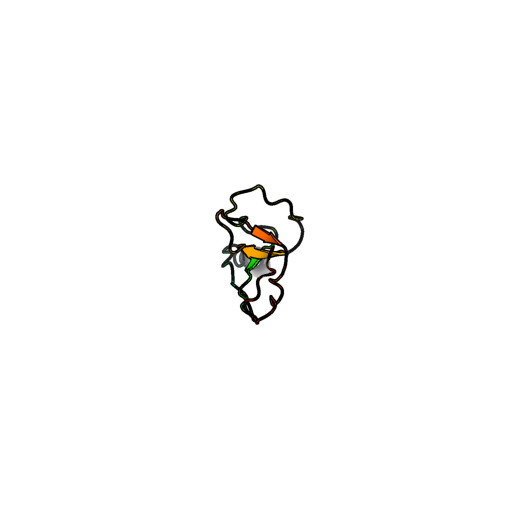 . PRO A 1 92 ? 5.637 -5.985 -20.496 1.00 52.19 92 PRO A CA 1
ATOM 655 C C . PRO A 1 92 ? 5.271 -6.774 -21.759 1.00 52.19 92 PRO A C 1
ATOM 657 O O . PRO A 1 92 ? 6.136 -7.525 -22.269 1.00 52.19 92 PRO A O 1
#

Radius of gyration: 22.87 Å; chains: 1; bounding box: 41×26×72 Å